Protein AF-A0A2V8GCC7-F1 (afdb_monomer_lite)

Secondary structure (DSSP, 8-state):
--SS-EEEEEETTEEEEEE--TTT-HHHHHHHHHHHTT-S-EE-TTT--EE-S-S--

Foldseek 3Di:
DPDADKDWDQDPVGIDMDGDDCVVPVPVVCVQVCQQQLVDWDQDPVPRDIGRHRNPD

Structure (mmCIF, N/CA/C/O backbone):
data_AF-A0A2V8GCC7-F1
#
_entry.id   AF-A0A2V8GCC7-F1
#
loop_
_atom_site.group_PDB
_atom_site.id
_atom_site.type_symbol
_atom_site.label_atom_id
_atom_site.label_alt_id
_atom_site.label_comp_id
_atom_site.label_asym_id
_atom_site.label_entity_id
_atom_site.label_seq_id
_atom_site.pdbx_PDB_ins_code
_atom_site.Cartn_x
_atom_site.Cartn_y
_atom_site.Cartn_z
_atom_site.occupancy
_atom_site.B_iso_or_equiv
_atom_site.auth_seq_id
_atom_site.auth_comp_id
_atom_site.auth_asym_id
_atom_site.auth_atom_id
_atom_site.pdbx_PDB_model_num
ATOM 1 N N . MET A 1 1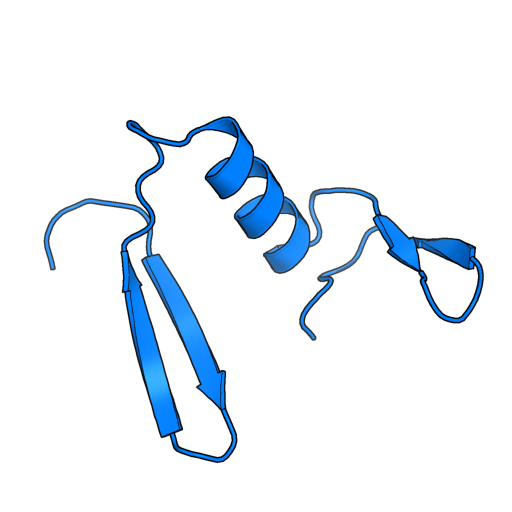 ? 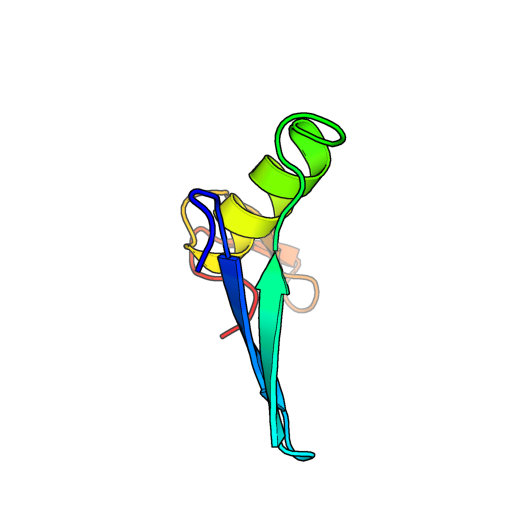-17.731 3.980 9.071 1.00 66.56 1 MET A N 1
ATOM 2 C CA . MET A 1 1 ? -16.389 3.457 9.416 1.00 66.56 1 MET A CA 1
ATOM 3 C C . MET A 1 1 ? -15.757 4.408 10.419 1.00 66.56 1 MET A C 1
ATOM 5 O O . MET A 1 1 ? -16.100 5.583 10.391 1.00 66.56 1 MET A O 1
ATOM 9 N N . GLN A 1 2 ? -14.899 3.929 11.321 1.00 81.69 2 GLN A N 1
ATOM 10 C CA . GLN A 1 2 ? -14.131 4.828 12.192 1.00 81.69 2 GLN A CA 1
ATOM 11 C C . GLN A 1 2 ? -13.118 5.613 11.348 1.00 81.69 2 GLN A C 1
ATOM 13 O O . GLN A 1 2 ? -12.621 5.078 10.356 1.00 81.69 2 GLN A O 1
ATOM 18 N N . SER A 1 3 ? -12.787 6.842 11.737 1.00 87.88 3 SER A N 1
ATOM 19 C CA . SER A 1 3 ? -11.746 7.620 11.059 1.00 87.88 3 SER A CA 1
ATOM 20 C C . SER A 1 3 ? -10.401 6.886 11.099 1.00 87.88 3 SER A C 1
ATOM 22 O O . SER A 1 3 ? -9.990 6.393 12.152 1.00 87.88 3 SER A O 1
ATOM 24 N N . GLY A 1 4 ? -9.725 6.800 9.955 1.00 91.25 4 GLY A N 1
ATOM 25 C CA . GLY A 1 4 ? -8.433 6.130 9.814 1.00 91.25 4 GLY A CA 1
ATOM 26 C C . GLY A 1 4 ? -8.079 5.862 8.354 1.00 91.25 4 GLY A C 1
ATOM 27 O O . GLY A 1 4 ? -8.884 6.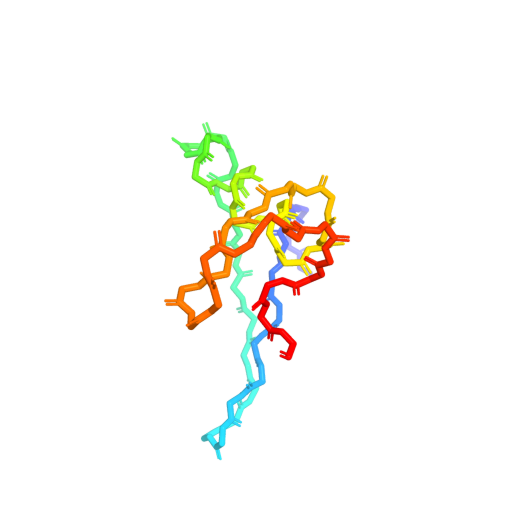122 7.459 1.00 91.25 4 GLY A O 1
ATOM 28 N N . THR A 1 5 ? -6.883 5.325 8.133 1.00 94.50 5 THR A N 1
ATOM 29 C CA . THR A 1 5 ? -6.402 4.910 6.811 1.00 94.50 5 THR A CA 1
ATOM 30 C C . THR A 1 5 ? -6.823 3.470 6.534 1.00 94.50 5 THR A C 1
ATOM 32 O O . THR A 1 5 ? -6.690 2.599 7.398 1.00 94.50 5 THR A O 1
ATOM 35 N N . TYR A 1 6 ? -7.324 3.208 5.329 1.00 96.62 6 TYR A N 1
ATOM 36 C CA . TYR A 1 6 ? -7.802 1.892 4.914 1.00 96.62 6 TYR A CA 1
ATOM 37 C C . TYR A 1 6 ? -7.220 1.514 3.558 1.00 96.62 6 TYR A C 1
ATOM 39 O O . TYR A 1 6 ? -6.984 2.379 2.719 1.00 96.62 6 TYR A O 1
ATOM 47 N N . ALA A 1 7 ? -7.032 0.216 3.344 1.00 96.81 7 ALA A N 1
ATOM 48 C CA . ALA A 1 7 ? -6.613 -0.341 2.066 1.00 96.81 7 ALA A CA 1
ATOM 49 C C . ALA A 1 7 ? -7.655 -1.348 1.573 1.00 96.81 7 ALA A C 1
ATOM 51 O O . ALA A 1 7 ? -8.162 -2.162 2.353 1.00 96.81 7 ALA A O 1
ATOM 52 N N . HIS A 1 8 ? -7.976 -1.274 0.282 1.00 96.94 8 HIS A N 1
ATOM 53 C CA . HIS A 1 8 ? -8.902 -2.185 -0.378 1.00 96.94 8 HIS A CA 1
ATOM 54 C C . HIS A 1 8 ? -8.117 -3.206 -1.195 1.00 96.94 8 HIS A C 1
ATOM 56 O O . HIS A 1 8 ? -7.319 -2.839 -2.052 1.00 96.94 8 HIS A O 1
ATOM 62 N N . PHE A 1 9 ? -8.366 -4.483 -0.934 1.00 96.88 9 PHE A N 1
ATOM 63 C CA . PHE A 1 9 ? -7.722 -5.588 -1.625 1.00 96.88 9 PHE A CA 1
ATOM 64 C C . PHE A 1 9 ? -8.729 -6.236 -2.561 1.00 96.88 9 PHE A C 1
ATOM 66 O O . PHE A 1 9 ? -9.837 -6.581 -2.145 1.00 96.88 9 PHE A O 1
ATOM 73 N N . THR A 1 10 ? -8.324 -6.413 -3.816 1.00 96.19 10 THR A N 1
ATOM 74 C CA . THR A 1 10 ? -9.044 -7.235 -4.788 1.00 96.19 10 THR A CA 1
ATOM 75 C C . THR A 1 10 ? -8.217 -8.481 -5.042 1.00 96.19 10 THR A C 1
ATOM 77 O O . THR A 1 10 ? -7.083 -8.385 -5.498 1.00 96.19 10 THR A O 1
ATOM 80 N N . THR A 1 11 ? -8.775 -9.645 -4.735 1.00 96.12 11 THR A N 1
ATOM 81 C CA . THR A 1 11 ? -8.161 -10.942 -5.021 1.00 96.12 11 THR A CA 1
ATOM 82 C C . THR A 1 11 ? -9.105 -11.771 -5.885 1.00 96.12 11 THR A C 1
ATOM 84 O O . THR A 1 11 ? -10.274 -11.424 -6.078 1.00 96.12 11 THR A O 1
ATOM 87 N N . THR A 1 12 ? -8.612 -12.894 -6.402 1.00 97.69 12 THR A N 1
ATO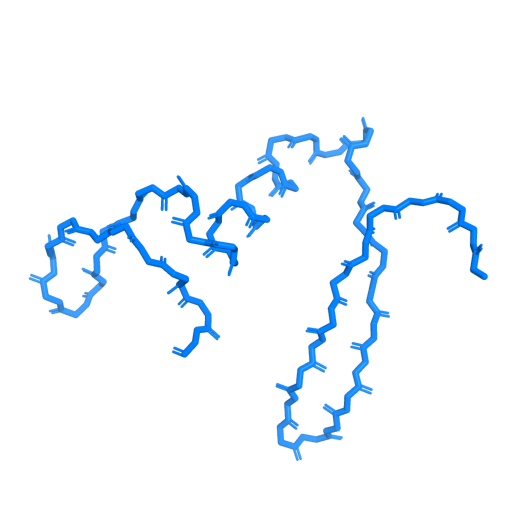M 88 C CA . THR A 1 12 ? -9.433 -13.880 -7.120 1.00 97.69 12 THR A CA 1
ATOM 89 C C . THR A 1 12 ? -10.505 -14.525 -6.237 1.00 97.69 12 THR A C 1
ATOM 91 O O . THR A 1 12 ? -11.496 -15.024 -6.758 1.00 97.69 12 THR A O 1
ATOM 94 N N . GLU A 1 13 ? -10.337 -14.491 -4.914 1.00 97.75 13 GLU A N 1
ATOM 95 C CA . GLU A 1 13 ? -11.274 -15.058 -3.933 1.00 97.75 13 GLU A CA 1
ATOM 96 C C . GLU A 1 13 ? -12.253 -14.018 -3.368 1.00 97.75 13 GLU A C 1
ATOM 98 O O . GLU A 1 13 ? -13.136 -14.350 -2.579 1.00 97.75 13 GLU A O 1
ATOM 103 N N . GLY A 1 14 ? -12.129 -12.754 -3.780 1.00 97.75 14 GLY A N 1
ATOM 104 C CA . GLY A 1 14 ? -13.055 -11.696 -3.407 1.00 97.75 14 GLY A CA 1
ATOM 105 C C . GLY A 1 14 ? -12.373 -10.391 -3.020 1.00 97.75 14 GLY A C 1
ATOM 106 O O . GLY A 1 14 ? -11.175 -10.183 -3.201 1.00 97.75 14 GLY A O 1
ATOM 107 N N . LYS A 1 15 ? -13.183 -9.470 -2.500 1.00 98.31 15 LYS A N 1
ATOM 108 C CA . LYS A 1 15 ? -12.746 -8.133 -2.098 1.00 98.31 15 LYS A CA 1
ATOM 109 C C . LYS A 1 15 ? -12.869 -7.971 -0.596 1.00 98.31 15 LYS A C 1
ATOM 111 O O . LYS A 1 15 ? -13.894 -8.329 -0.020 1.00 98.31 15 LYS A O 1
ATOM 116 N N . PHE A 1 16 ? -11.859 -7.378 0.025 1.00 97.88 16 PHE A N 1
ATOM 117 C CA . PHE A 1 16 ? -11.901 -7.046 1.445 1.00 97.88 16 PHE A CA 1
ATOM 118 C C . PHE A 1 16 ? -11.197 -5.723 1.729 1.00 97.88 16 PHE A C 1
ATOM 120 O O . PHE A 1 16 ? -10.485 -5.161 0.899 1.00 97.88 16 PHE A O 1
ATOM 127 N N . THR A 1 17 ? -11.456 -5.167 2.907 1.00 97.62 17 THR A N 1
ATOM 128 C CA . THR A 1 17 ? -10.891 -3.888 3.336 1.00 97.62 17 THR A CA 1
ATOM 129 C C . THR A 1 17 ? -10.302 -4.043 4.720 1.00 97.62 17 THR A C 1
ATOM 131 O O . THR A 1 17 ? -10.947 -4.594 5.610 1.00 97.62 17 THR A O 1
ATOM 134 N N . ILE A 1 18 ? -9.080 -3.549 4.894 1.00 96.81 18 ILE A N 1
ATOM 135 C CA . ILE A 1 18 ? -8.376 -3.560 6.177 1.00 96.81 18 ILE A CA 1
ATOM 136 C C . ILE A 1 18 ? -8.143 -2.132 6.653 1.00 96.81 18 ILE A C 1
ATOM 138 O O . ILE A 1 18 ? -8.018 -1.209 5.846 1.00 96.81 18 ILE A O 1
ATOM 142 N N . ARG A 1 19 ? -8.041 -1.964 7.971 1.00 97.50 19 ARG A N 1
ATOM 143 C CA . ARG A 1 19 ? -7.551 -0.733 8.594 1.00 97.50 19 ARG A CA 1
ATOM 144 C C . ARG A 1 19 ? -6.035 -0.811 8.735 1.00 97.50 19 ARG A C 1
ATOM 146 O O . ARG A 1 19 ? -5.519 -1.831 9.183 1.00 97.50 19 ARG A O 1
ATOM 153 N N . LEU A 1 20 ? -5.345 0.268 8.389 1.00 97.88 20 LEU A N 1
ATOM 154 C CA . LEU A 1 20 ? -3.916 0.419 8.640 1.00 97.88 20 LEU A CA 1
ATOM 155 C C . LEU A 1 20 ? -3.702 1.109 9.994 1.00 97.88 20 LEU A C 1
ATOM 157 O O . LEU A 1 20 ? -4.428 2.038 10.352 1.00 97.88 20 LEU A O 1
ATOM 161 N N . PHE A 1 21 ? -2.716 0.628 10.746 1.00 97.31 21 PHE A N 1
ATOM 162 C CA . PHE A 1 21 ? -2.379 1.090 12.095 1.00 97.31 21 PHE A CA 1
ATOM 163 C C . PHE A 1 21 ? -1.131 1.972 12.046 1.00 97.31 21 PHE A C 1
ATOM 165 O O . PHE A 1 21 ? -0.026 1.560 12.389 1.00 97.31 21 PHE A O 1
ATOM 172 N N . ASP A 1 22 ? -1.301 3.177 11.510 1.00 96.12 22 ASP A N 1
ATOM 173 C CA . ASP A 1 22 ? -0.230 4.147 11.279 1.00 96.12 22 ASP A CA 1
ATOM 174 C C . ASP A 1 22 ? 0.373 4.692 12.578 1.00 96.12 22 ASP A C 1
ATOM 176 O O . ASP A 1 22 ? 1.562 4.998 12.618 1.00 96.12 22 ASP A O 1
ATOM 180 N N . LYS A 1 23 ? -0.413 4.764 13.657 1.00 95.75 23 LYS A N 1
ATOM 181 C CA . LYS A 1 23 ? 0.079 5.197 14.974 1.00 95.75 23 LYS A CA 1
ATOM 182 C C . LYS A 1 23 ? 1.003 4.163 15.610 1.00 95.75 23 LYS A C 1
ATOM 184 O O . LYS A 1 23 ? 1.983 4.525 16.251 1.00 95.75 23 LYS A O 1
ATOM 189 N N . GLU A 1 24 ? 0.683 2.888 15.436 1.00 97.94 24 GLU A N 1
ATOM 190 C CA . GLU A 1 24 ? 1.407 1.764 16.017 1.00 97.94 24 GLU A CA 1
ATOM 191 C C . GLU A 1 24 ? 2.604 1.347 15.149 1.00 97.94 24 GLU A C 1
ATOM 193 O O . GLU A 1 24 ? 3.657 0.991 15.675 1.00 97.94 24 GLU A O 1
ATOM 198 N N . ALA A 1 25 ? 2.464 1.407 13.820 1.00 97.75 25 ALA A N 1
ATOM 199 C CA . ALA A 1 25 ? 3.471 0.958 12.857 1.00 97.75 25 ALA A CA 1
ATOM 200 C C . ALA A 1 25 ? 3.715 1.986 11.729 1.00 97.75 25 ALA A C 1
ATOM 202 O O . ALA A 1 25 ? 3.545 1.663 10.546 1.00 97.75 25 ALA A O 1
ATOM 203 N N . PRO A 1 26 ? 4.166 3.214 12.054 1.00 97.12 26 PRO A N 1
ATOM 204 C CA . PRO A 1 26 ? 4.235 4.325 11.101 1.00 97.12 26 PRO A CA 1
ATOM 205 C C . PRO A 1 26 ? 5.115 4.028 9.885 1.00 97.12 26 PRO A C 1
ATOM 207 O O . PRO A 1 26 ? 4.709 4.267 8.751 1.00 97.12 26 PRO A O 1
ATOM 210 N N . ASN A 1 27 ? 6.297 3.440 10.091 1.00 98.12 27 ASN A N 1
ATOM 211 C CA . ASN A 1 27 ? 7.232 3.145 8.999 1.00 98.12 27 ASN A CA 1
ATOM 212 C C . ASN A 1 27 ? 6.693 2.070 8.047 1.00 98.12 27 ASN A C 1
ATOM 214 O O . ASN A 1 27 ? 6.858 2.176 6.831 1.00 98.12 27 ASN A O 1
ATOM 218 N N . THR A 1 28 ? 6.033 1.045 8.590 1.00 98.12 28 THR A N 1
ATOM 219 C CA . THR A 1 28 ? 5.452 -0.047 7.801 1.00 98.12 28 THR A CA 1
ATOM 220 C C . THR A 1 28 ? 4.281 0.457 6.972 1.00 98.12 28 THR A C 1
ATOM 222 O O . THR A 1 28 ? 4.224 0.189 5.772 1.00 98.12 28 THR A O 1
ATOM 225 N N . VAL A 1 29 ? 3.382 1.232 7.587 1.00 97.88 29 VAL A N 1
ATOM 226 C CA . VAL A 1 29 ? 2.229 1.807 6.890 1.00 97.88 29 VAL A CA 1
ATOM 227 C C . VAL A 1 29 ? 2.682 2.800 5.824 1.00 97.88 29 VAL A C 1
ATOM 229 O O . VAL A 1 29 ? 2.247 2.684 4.683 1.00 97.88 29 VAL A O 1
ATOM 232 N N . ALA A 1 30 ? 3.616 3.702 6.139 1.00 97.69 30 ALA A N 1
ATOM 233 C CA . ALA A 1 30 ? 4.159 4.646 5.162 1.00 97.69 30 ALA A CA 1
ATOM 234 C C . ALA A 1 30 ? 4.844 3.935 3.984 1.00 97.69 30 ALA A C 1
ATOM 236 O O . ALA A 1 30 ? 4.667 4.331 2.833 1.00 97.69 30 ALA A O 1
ATOM 237 N N . ASN A 1 31 ? 5.599 2.860 4.245 1.00 97.75 31 ASN A N 1
ATOM 238 C CA . ASN A 1 31 ? 6.194 2.053 3.184 1.00 97.75 31 ASN A CA 1
ATOM 239 C C . ASN A 1 31 ? 5.126 1.392 2.304 1.00 97.75 31 ASN A C 1
ATOM 241 O O . ASN A 1 31 ? 5.215 1.483 1.085 1.00 97.75 31 ASN A O 1
ATOM 245 N N . PHE A 1 32 ? 4.129 0.744 2.909 1.00 97.75 32 PHE A N 1
ATOM 246 C CA . PHE A 1 32 ? 3.067 0.052 2.181 1.00 97.75 32 PHE A CA 1
ATOM 247 C C . PHE A 1 32 ? 2.239 1.013 1.320 1.00 97.75 32 PHE A C 1
ATOM 249 O O . PHE A 1 32 ? 2.099 0.781 0.122 1.00 97.75 32 PHE A O 1
ATOM 256 N N . VAL A 1 33 ? 1.754 2.111 1.910 1.00 97.12 33 VAL A N 1
ATOM 257 C CA . VAL A 1 33 ? 0.960 3.134 1.211 1.00 97.12 33 VAL A CA 1
ATOM 258 C C . VAL A 1 33 ? 1.779 3.778 0.097 1.00 97.12 33 VAL A C 1
ATOM 260 O O . VAL A 1 33 ? 1.308 3.860 -1.031 1.00 97.12 33 VAL A O 1
ATOM 263 N N . GLY A 1 34 ? 3.034 4.150 0.365 1.00 97.44 34 GLY A N 1
ATOM 264 C CA . GLY A 1 34 ? 3.884 4.774 -0.648 1.00 97.44 34 GLY A CA 1
ATOM 265 C C . GLY A 1 34 ? 4.169 3.874 -1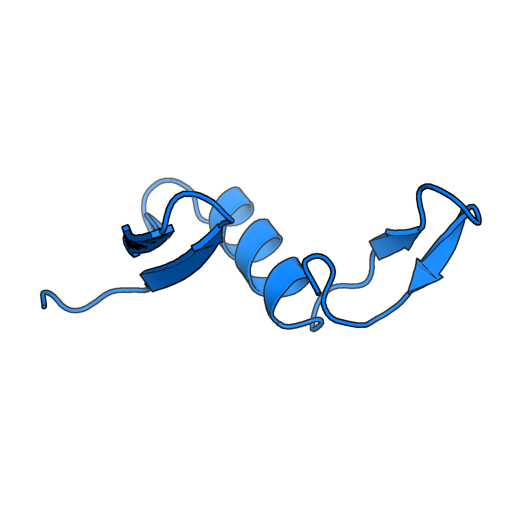.852 1.00 97.44 34 GLY A C 1
ATOM 266 O O . GLY A 1 34 ? 4.255 4.364 -2.977 1.00 97.44 34 GLY A O 1
ATOM 267 N N . LEU A 1 35 ? 4.294 2.562 -1.633 1.00 97.56 35 LEU A N 1
ATOM 268 C CA . LEU A 1 35 ? 4.416 1.584 -2.715 1.00 97.56 35 LEU A CA 1
ATOM 269 C C . LEU A 1 35 ? 3.089 1.396 -3.463 1.00 97.56 35 LEU A C 1
ATOM 271 O O . LEU A 1 35 ? 3.095 1.335 -4.687 1.00 97.56 35 LEU A O 1
ATOM 275 N N . ALA A 1 36 ? 1.959 1.339 -2.756 1.00 97.00 36 ALA A N 1
ATOM 276 C CA . ALA A 1 36 ? 0.642 1.171 -3.368 1.00 97.00 36 ALA A CA 1
ATOM 277 C C . ALA A 1 36 ? 0.212 2.381 -4.212 1.00 97.00 36 ALA A C 1
ATOM 279 O O . ALA A 1 36 ? -0.320 2.208 -5.300 1.00 97.00 36 ALA A O 1
ATOM 280 N N . GLU A 1 37 ? 0.489 3.599 -3.751 1.00 95.94 37 GLU A N 1
ATOM 281 C CA . GLU A 1 37 ? 0.164 4.840 -4.466 1.00 95.94 37 GLU A CA 1
ATOM 282 C C . GLU A 1 37 ? 1.229 5.230 -5.507 1.00 95.94 37 GLU A C 1
ATOM 284 O O . GLU A 1 37 ? 1.049 6.186 -6.259 1.00 95.94 37 GLU A O 1
ATOM 289 N N . GLY A 1 38 ? 2.370 4.532 -5.538 1.00 96.25 38 GLY A N 1
ATOM 290 C CA . GLY A 1 38 ? 3.481 4.826 -6.446 1.00 96.25 38 GLY A CA 1
ATOM 291 C C . GLY A 1 38 ? 4.274 6.092 -6.113 1.00 96.25 38 GLY A C 1
ATOM 292 O O . GLY A 1 38 ? 5.086 6.554 -6.917 1.00 96.25 38 GLY A O 1
ATOM 293 N N . SER A 1 39 ? 4.073 6.668 -4.927 1.00 96.94 39 SER A N 1
ATOM 294 C CA . SER A 1 39 ? 4.823 7.840 -4.468 1.00 96.94 39 SER A CA 1
ATOM 295 C C . SER A 1 39 ? 6.250 7.489 -4.020 1.00 96.94 39 SER A C 1
ATOM 297 O O . SER A 1 39 ? 7.137 8.349 -4.073 1.00 96.94 39 SER A O 1
ATOM 299 N N . LYS A 1 40 ? 6.499 6.225 -3.646 1.00 96.06 40 LYS A N 1
ATOM 300 C CA . LYS A 1 40 ? 7.810 5.695 -3.248 1.00 96.06 40 LYS A CA 1
ATOM 301 C C . LYS A 1 40 ? 8.515 4.982 -4.409 1.00 96.06 40 LYS A C 1
ATOM 303 O O . LYS A 1 40 ? 7.932 4.121 -5.057 1.00 96.06 40 LYS A O 1
ATOM 308 N N . GLU A 1 41 ? 9.791 5.308 -4.633 1.00 97.06 41 GLU A N 1
ATOM 309 C CA . GLU A 1 41 ? 10.645 4.580 -5.584 1.00 97.06 41 GLU A CA 1
ATOM 310 C C . GLU A 1 41 ? 10.958 3.167 -5.063 1.00 97.06 41 GLU A C 1
ATOM 312 O O . GLU A 1 41 ? 11.246 2.976 -3.877 1.00 97.06 41 GLU A O 1
ATOM 317 N N . TRP A 1 42 ? 10.933 2.184 -5.959 1.00 96.88 42 TRP A N 1
ATOM 318 C CA . TRP A 1 42 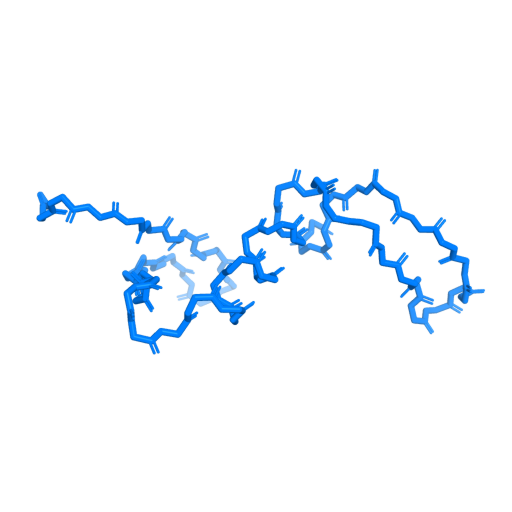? 11.266 0.790 -5.683 1.00 96.88 42 TRP A CA 1
ATOM 319 C C . TRP A 1 42 ? 12.138 0.203 -6.787 1.00 96.88 42 TRP A C 1
ATOM 321 O O . TRP A 1 42 ? 12.226 0.734 -7.892 1.00 96.88 42 TRP A O 1
ATOM 331 N N . ARG A 1 43 ? 12.821 -0.897 -6.470 1.00 96.62 43 ARG A N 1
ATOM 332 C CA . ARG A 1 43 ? 13.624 -1.645 -7.434 1.00 96.62 43 ARG A CA 1
ATOM 333 C C . ARG A 1 43 ? 12.810 -2.816 -7.958 1.00 96.62 43 ARG A C 1
ATOM 335 O O . ARG A 1 43 ? 12.363 -3.638 -7.162 1.00 96.62 43 ARG A O 1
ATOM 342 N N . ASP A 1 44 ? 12.646 -2.887 -9.271 1.00 93.88 44 ASP A N 1
ATOM 343 C CA . ASP A 1 44 ? 11.952 -3.982 -9.926 1.00 93.88 44 ASP A CA 1
ATOM 344 C C . ASP A 1 44 ? 12.682 -5.308 -9.662 1.00 93.88 44 ASP A C 1
ATOM 346 O O . ASP A 1 44 ? 13.887 -5.394 -9.908 1.00 93.88 44 ASP A O 1
ATOM 350 N N . PRO A 1 45 ? 12.005 -6.333 -9.119 1.00 91.25 45 PRO A N 1
ATOM 351 C CA . PRO A 1 45 ? 12.652 -7.600 -8.799 1.00 91.25 45 PRO A CA 1
ATOM 352 C C . PRO A 1 45 ? 12.994 -8.436 -10.043 1.00 91.25 45 PRO A C 1
ATOM 354 O O . PRO A 1 45 ? 13.901 -9.261 -9.972 1.00 91.25 45 PRO A O 1
ATOM 357 N N . ALA A 1 46 ? 12.303 -8.229 -11.166 1.00 92.81 46 ALA A N 1
ATOM 358 C CA . ALA A 1 46 ? 12.531 -8.921 -12.429 1.00 92.81 46 ALA A CA 1
ATOM 359 C C . ALA A 1 46 ? 13.607 -8.234 -13.285 1.00 92.81 46 ALA A C 1
ATOM 361 O O . ALA A 1 46 ? 14.487 -8.918 -13.805 1.00 92.81 46 ALA A O 1
ATOM 362 N N . SER A 1 47 ? 13.570 -6.901 -13.423 1.00 95.12 47 SER A N 1
ATOM 363 C CA . SER A 1 47 ? 14.550 -6.157 -14.240 1.00 95.12 47 SER A CA 1
ATOM 364 C C . SER A 1 47 ? 15.721 -5.577 -13.442 1.00 95.12 47 SER A C 1
ATOM 366 O O . SER A 1 47 ? 16.781 -5.301 -14.000 1.00 95.12 47 SER A O 1
ATOM 368 N N . GLY A 1 48 ? 15.570 -5.387 -12.129 1.00 94.88 48 GLY A N 1
ATOM 369 C CA . GLY A 1 48 ? 16.570 -4.740 -11.279 1.00 94.88 48 GLY A CA 1
ATOM 370 C C . GLY A 1 48 ? 16.625 -3.215 -11.410 1.00 94.88 48 GLY A C 1
ATOM 371 O O . GLY A 1 48 ? 17.468 -2.592 -10.756 1.00 94.88 48 GLY A O 1
ATOM 372 N N . GLU A 1 49 ? 15.762 -2.613 -12.224 1.00 96.25 49 GLU A N 1
ATOM 373 C CA . GLU A 1 49 ? 15.711 -1.171 -12.467 1.00 96.25 49 GLU A CA 1
ATOM 374 C C . GLU A 1 49 ? 14.950 -0.434 -11.366 1.00 96.25 49 GLU A C 1
ATOM 376 O O . GLU A 1 49 ? 14.102 -1.001 -10.682 1.00 96.25 49 GLU A O 1
ATOM 381 N N . ARG A 1 50 ? 15.226 0.861 -11.196 1.00 96.94 50 ARG A N 1
ATOM 382 C CA . ARG A 1 50 ? 14.433 1.718 -10.308 1.00 96.94 50 ARG A CA 1
ATOM 383 C C . ARG A 1 50 ? 13.162 2.172 -11.017 1.00 96.94 50 ARG A C 1
ATOM 385 O O . ARG A 1 50 ? 13.223 2.645 -12.148 1.00 96.94 50 ARG A O 1
ATOM 392 N N . ARG A 1 51 ? 12.025 2.058 -10.337 1.00 95.38 51 ARG A N 1
ATOM 393 C CA . ARG A 1 51 ? 10.703 2.467 -10.814 1.00 95.38 51 ARG A CA 1
ATOM 394 C C . ARG A 1 51 ? 10.023 3.358 -9.784 1.00 95.38 51 ARG A C 1
ATOM 396 O O . ARG A 1 51 ? 10.173 3.167 -8.579 1.00 95.38 51 ARG A O 1
ATOM 403 N N . LYS A 1 52 ? 9.247 4.322 -10.278 1.00 95.19 52 LYS A N 1
ATOM 404 C CA . LYS A 1 52 ? 8.387 5.197 -9.475 1.00 95.19 52 LYS A CA 1
ATOM 405 C C . LYS A 1 52 ? 6.970 5.162 -10.045 1.00 95.19 52 LYS A C 1
ATOM 407 O O . LYS A 1 52 ? 6.565 6.034 -10.805 1.00 95.19 52 LYS A O 1
ATOM 412 N N . ALA A 1 53 ? 6.284 4.076 -9.729 1.00 95.19 53 ALA A N 1
ATOM 413 C CA . ALA A 1 53 ? 4.922 3.747 -10.133 1.00 95.19 53 ALA A CA 1
ATOM 414 C C . ALA A 1 53 ? 4.289 2.877 -9.031 1.00 95.19 53 ALA A C 1
ATOM 416 O O . ALA A 1 53 ? 5.036 2.394 -8.172 1.00 95.19 53 ALA A O 1
ATOM 417 N N . PRO A 1 54 ? 2.962 2.669 -9.009 1.00 96.50 54 PRO A N 1
ATOM 418 C CA . PRO A 1 54 ? 2.342 1.704 -8.103 1.00 96.50 54 PRO A CA 1
ATOM 419 C C . PRO A 1 54 ? 3.022 0.330 -8.183 1.00 96.50 54 PRO A C 1
ATOM 421 O O . PRO A 1 54 ? 3.338 -0.152 -9.267 1.00 96.50 54 PRO A O 1
ATOM 424 N N . PHE A 1 55 ? 3.306 -0.274 -7.029 1.00 95.75 55 PHE A N 1
ATOM 425 C CA . PHE A 1 55 ? 3.991 -1.570 -6.945 1.00 95.75 55 PHE A CA 1
ATOM 426 C C . PHE A 1 55 ? 3.042 -2.773 -7.075 1.00 95.75 55 PHE A C 1
ATOM 428 O O . PHE A 1 55 ? 3.478 -3.840 -7.489 1.00 95.75 55 PHE A O 1
ATOM 435 N N . TYR A 1 56 ? 1.771 -2.626 -6.684 1.00 91.94 56 TYR A N 1
ATOM 436 C CA . TYR A 1 56 ? 0.796 -3.728 -6.585 1.00 91.94 56 TYR A CA 1
ATOM 437 C C . TYR A 1 56 ? -0.231 -3.756 -7.736 1.00 91.94 56 TYR A C 1
ATOM 439 O O . TYR A 1 56 ? -1.317 -4.303 -7.547 1.00 91.94 56 TYR A O 1
ATOM 447 N N . ASP A 1 57 ? 0.089 -3.130 -8.870 1.00 78.19 57 ASP A N 1
ATOM 448 C CA . ASP A 1 57 ? -0.778 -3.019 -10.059 1.00 78.19 57 ASP A CA 1
ATOM 449 C C . ASP A 1 57 ? -0.461 -4.113 -11.097 1.00 78.19 57 ASP A C 1
ATOM 451 O O . ASP A 1 57 ? 0.737 -4.472 -11.225 1.00 78.19 57 ASP A O 1
#

Radius of gyration: 13.21 Å; chains: 1; bounding box: 33×23×30 Å

pLDDT: mean 95.16, std 5.25, range [66.56, 98.31]

Sequence (57 aa):
MQSGTYAHFTTTEGKFTIRLFDKEAPNTVANFVGLAEGSKEWRDPASGERRKAPFYD